Protein AF-A0A1S1U7X8-F1 (afdb_monomer)

Secondary structure (DSSP, 8-state):
---HHHHHHHHHHHHHHHTTS-TT-EEEEEEETTEEEEEEHHHHHHHHHHHSTTT--SEEEE-TTSSEEEEEETTTEEEEEE-----

Foldseek 3Di:
DDDPVNVVVLVVVLVVLPVPQPQAFKKKKALDPPDIDIDTSVCCSVCVVVVCPDHSAFIWMDGPVAQWIWTQHPVRDIDTDGHDPPD

Organism: NCBI:txid29581

Radius of gyration: 13.09 Å; Cα contacts (8 Å, |Δi|>4): 117; chains: 1; bounding box: 48×20×25 Å

Sequence (87 aa):
MMSCAFMIRRRIATLWLRARVPGNRQVVVVFEEDDCFLCSSVFLVENWSDIFVPSRDDAMVYSNDTPLILFYCHEKAFELGQRMAYD

pLDDT: mean 80.29, std 12.88, range [44.03, 93.75]

Solvent-accessible surface area (backbone atoms only — not comparable to full-atom values): 5138 Å² total; per-residue (Å²): 136,86,53,73,71,58,53,53,52,52,53,53,49,40,54,56,43,59,76,70,49,63,73,88,37,63,29,40,41,32,59,50,99,90,45,64,50,79,44,45,34,49,57,45,61,77,39,48,80,65,71,35,53,95,75,52,46,56,24,41,36,36,32,93,94,44,53,53,30,37,37,36,39,76,86,78,42,80,47,84,50,67,59,81,80,80,129

Mean predicted aligned error: 6.61 Å

Nearest PDB structures (foldseek):
  7yv9-assembly1_H  TM=5.761E-01  e=1.514E+00  Mus musculus
  2qc5-assembly1_A  TM=5.663E-01  e=3.949E+00  Staphylococcus cohnii
  4ga9-assembly1_B  TM=2.889E-01  e=8.501E+00  Rattus norvegicus

Structure (mmCIF, N/CA/C/O backbone):
data_AF-A0A1S1U7X8-F1
#
_entry.id   AF-A0A1S1U7X8-F1
#
loop_
_atom_site.group_PDB
_atom_site.id
_atom_site.type_symbol
_atom_site.label_atom_id
_atom_site.label_alt_id
_atom_site.label_comp_id
_atom_site.label_asym_id
_atom_site.label_entity_id
_atom_site.label_seq_id
_atom_site.pdbx_PDB_ins_code
_atom_site.Cartn_x
_atom_site.Cartn_y
_atom_site.Cartn_z
_at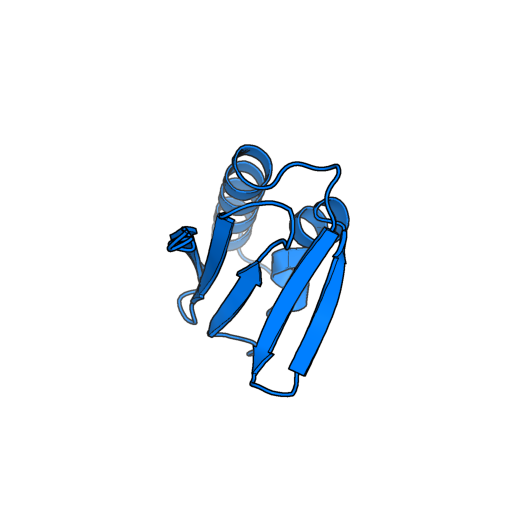om_site.occupancy
_atom_site.B_iso_or_equiv
_atom_site.auth_seq_id
_atom_site.auth_comp_id
_atom_site.auth_asym_id
_atom_site.auth_atom_id
_atom_site.pdbx_PDB_model_num
ATOM 1 N N . MET A 1 1 ? 23.404 -5.185 -3.685 1.00 44.81 1 MET A N 1
ATOM 2 C CA . MET A 1 1 ? 23.952 -4.154 -2.773 1.00 44.81 1 MET A CA 1
ATOM 3 C C . MET A 1 1 ? 23.015 -2.947 -2.813 1.00 44.81 1 MET A C 1
ATOM 5 O O . MET A 1 1 ? 22.929 -2.308 -3.851 1.00 44.81 1 MET A O 1
ATOM 9 N N . MET A 1 2 ? 22.241 -2.684 -1.754 1.00 49.12 2 MET A N 1
ATOM 10 C CA . MET A 1 2 ? 21.391 -1.482 -1.664 1.00 49.12 2 MET A CA 1
ATOM 11 C C . MET A 1 2 ? 22.265 -0.269 -1.313 1.00 49.12 2 MET A C 1
ATOM 13 O O . MET A 1 2 ? 23.026 -0.319 -0.352 1.00 49.12 2 MET A O 1
ATOM 17 N N . SER A 1 3 ? 22.173 0.810 -2.094 1.00 52.03 3 SER A N 1
ATOM 18 C CA . SER A 1 3 ? 22.896 2.065 -1.836 1.00 52.03 3 SER A CA 1
ATOM 19 C C . SER A 1 3 ? 22.385 2.761 -0.564 1.00 52.03 3 SER A C 1
ATOM 21 O O . SER A 1 3 ? 21.193 2.711 -0.256 1.00 52.03 3 SER A O 1
ATOM 23 N N . CYS A 1 4 ? 23.263 3.465 0.157 1.00 44.03 4 CYS A N 1
ATOM 24 C CA . CYS A 1 4 ? 22.922 4.225 1.368 1.00 44.03 4 CYS A CA 1
ATOM 25 C C . CYS A 1 4 ? 21.788 5.250 1.125 1.00 44.03 4 CYS A C 1
ATOM 27 O O . CYS A 1 4 ? 20.878 5.390 1.944 1.00 44.03 4 CYS A O 1
ATOM 29 N N . ALA A 1 5 ? 21.759 5.885 -0.055 1.00 49.69 5 ALA A N 1
ATOM 30 C CA . ALA A 1 5 ? 20.700 6.825 -0.442 1.00 49.69 5 ALA A CA 1
ATOM 31 C C . ALA A 1 5 ? 19.313 6.158 -0.567 1.00 49.69 5 ALA A C 1
ATOM 33 O O . ALA A 1 5 ? 18.300 6.754 -0.197 1.00 49.69 5 ALA A O 1
ATOM 34 N N . PHE A 1 6 ? 19.259 4.905 -1.033 1.00 55.91 6 PHE A N 1
ATOM 35 C CA . PHE A 1 6 ? 18.020 4.123 -1.111 1.00 55.91 6 PHE A CA 1
ATOM 36 C C . PHE A 1 6 ? 17.478 3.799 0.289 1.00 55.91 6 PHE A C 1
ATOM 38 O O . PHE A 1 6 ? 16.278 3.887 0.543 1.00 55.91 6 PHE A O 1
ATOM 45 N N . MET A 1 7 ? 18.376 3.505 1.232 1.00 56.94 7 MET A N 1
ATOM 46 C CA . MET A 1 7 ? 18.027 3.183 2.616 1.00 56.94 7 MET A CA 1
ATOM 47 C C . MET A 1 7 ? 17.437 4.391 3.370 1.00 56.94 7 MET A C 1
ATOM 49 O O . MET A 1 7 ? 16.467 4.239 4.114 1.00 56.94 7 MET A O 1
ATOM 53 N N . ILE A 1 8 ? 17.957 5.602 3.126 1.00 60.19 8 ILE A N 1
ATOM 54 C CA . ILE A 1 8 ? 17.413 6.852 3.689 1.00 60.19 8 ILE A CA 1
ATOM 55 C C . ILE A 1 8 ? 15.997 7.119 3.159 1.00 60.19 8 ILE A C 1
ATOM 57 O O . ILE A 1 8 ? 15.097 7.398 3.953 1.00 60.19 8 ILE A O 1
ATOM 61 N N . ARG A 1 9 ? 15.768 6.967 1.845 1.00 72.81 9 ARG A N 1
ATOM 62 C CA . ARG A 1 9 ? 14.429 7.126 1.248 1.00 72.81 9 ARG A CA 1
ATOM 63 C C . ARG A 1 9 ? 13.429 6.120 1.818 1.00 72.81 9 ARG A C 1
ATOM 65 O O . ARG A 1 9 ? 12.327 6.519 2.184 1.00 72.81 9 ARG A O 1
ATOM 72 N N . ARG A 1 10 ? 13.835 4.853 1.994 1.00 77.94 10 ARG A N 1
ATOM 73 C CA . ARG A 1 10 ? 12.985 3.818 2.608 1.00 77.94 10 ARG A CA 1
ATOM 74 C C . ARG A 1 10 ? 12.584 4.194 4.036 1.00 77.94 10 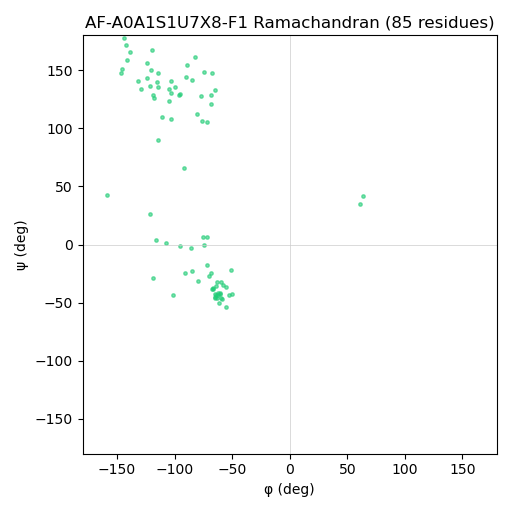ARG A C 1
ATOM 76 O O . ARG A 1 10 ? 11.411 4.122 4.380 1.00 77.94 10 ARG A O 1
ATOM 83 N N . ARG A 1 11 ? 13.537 4.651 4.856 1.00 82.62 11 ARG A N 1
ATOM 84 C CA . ARG A 1 11 ? 13.275 5.0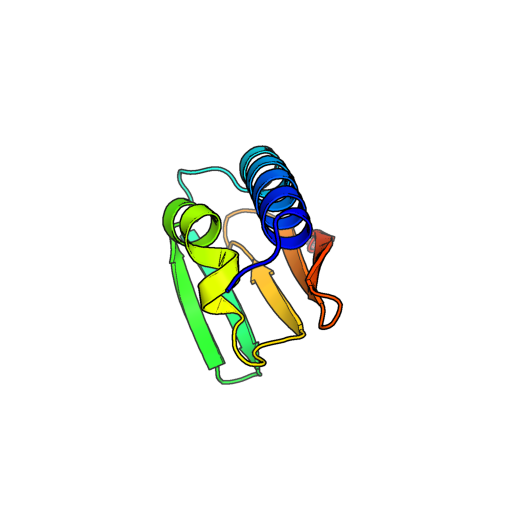42 6.250 1.00 82.62 11 ARG A CA 1
ATOM 85 C C . ARG A 1 11 ? 12.332 6.243 6.354 1.00 82.62 11 ARG A C 1
ATOM 87 O O . ARG A 1 11 ? 11.425 6.221 7.183 1.00 82.62 11 ARG A O 1
ATOM 94 N N . ILE A 1 12 ? 12.530 7.267 5.522 1.00 86.06 12 ILE A N 1
ATOM 95 C CA . ILE A 1 12 ? 11.657 8.452 5.484 1.00 86.06 12 ILE A CA 1
ATOM 96 C C . ILE A 1 12 ? 10.239 8.053 5.058 1.00 86.06 12 ILE A C 1
ATOM 98 O O . ILE A 1 12 ? 9.281 8.436 5.726 1.00 86.06 12 ILE A O 1
ATOM 102 N N . ALA A 1 13 ? 10.102 7.230 4.015 1.00 84.56 13 ALA A N 1
ATOM 103 C CA . ALA A 1 13 ? 8.806 6.732 3.559 1.00 84.56 13 ALA A CA 1
ATOM 104 C C . ALA A 1 13 ? 8.100 5.882 4.629 1.00 84.56 13 ALA A C 1
ATOM 106 O O . ALA A 1 13 ? 6.926 6.109 4.906 1.00 84.56 13 ALA A O 1
ATOM 107 N N . THR A 1 14 ? 8.810 4.983 5.320 1.00 88.56 14 THR A N 1
ATOM 108 C CA . THR A 1 14 ? 8.231 4.210 6.434 1.00 88.56 14 THR A CA 1
ATOM 109 C C . THR A 1 14 ? 7.733 5.116 7.565 1.00 88.56 14 THR A C 1
ATOM 111 O O . THR A 1 14 ? 6.654 4.880 8.103 1.00 88.56 14 THR A O 1
ATOM 114 N N . LEU A 1 15 ? 8.477 6.165 7.935 1.00 89.06 15 LEU A N 1
ATOM 115 C CA . LEU A 1 15 ? 8.020 7.128 8.946 1.00 89.06 15 LEU A CA 1
ATOM 116 C C . LEU A 1 15 ? 6.785 7.903 8.475 1.00 89.06 15 LEU A C 1
ATOM 118 O O . LEU A 1 15 ? 5.837 8.081 9.239 1.00 89.06 15 LEU A O 1
ATOM 122 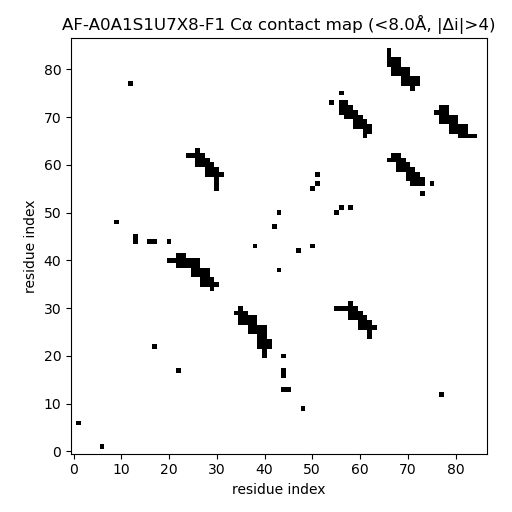N N . TRP A 1 16 ? 6.782 8.327 7.213 1.00 88.38 16 TRP A N 1
ATOM 123 C CA . TRP A 1 16 ? 5.655 9.025 6.606 1.00 88.38 16 TRP A CA 1
ATOM 124 C C . TRP A 1 16 ? 4.392 8.152 6.577 1.00 88.38 16 TRP A C 1
ATOM 126 O O . TRP A 1 16 ? 3.317 8.649 6.921 1.00 88.38 16 TRP A O 1
ATOM 136 N N . LEU A 1 17 ? 4.535 6.859 6.254 1.00 88.44 17 LEU A N 1
ATOM 137 C CA . LEU A 1 17 ? 3.454 5.870 6.268 1.00 88.44 17 LEU A CA 1
ATOM 138 C C . LEU A 1 17 ? 2.927 5.646 7.686 1.00 88.44 17 LEU A C 1
ATOM 140 O O . LEU A 1 17 ? 1.722 5.708 7.896 1.00 88.44 17 LEU A O 1
ATOM 144 N N . ARG A 1 18 ? 3.807 5.470 8.682 1.00 89.94 18 ARG A N 1
ATOM 145 C CA . ARG A 1 18 ? 3.408 5.299 10.095 1.00 89.94 18 ARG A CA 1
ATOM 146 C C . ARG A 1 18 ? 2.582 6.463 10.630 1.00 89.94 18 ARG A C 1
ATOM 148 O O . ARG A 1 18 ? 1.688 6.253 11.439 1.00 89.94 18 ARG A O 1
ATOM 155 N N . ALA A 1 19 ? 2.874 7.682 10.183 1.00 87.75 19 ALA A N 1
ATOM 156 C CA . ALA A 1 19 ? 2.124 8.865 10.590 1.00 87.75 19 ALA A CA 1
ATOM 157 C C . ALA A 1 19 ? 0.709 8.932 9.983 1.00 87.75 19 ALA A C 1
ATOM 159 O O . ALA A 1 19 ? -0.115 9.704 10.465 1.00 87.75 19 ALA A O 1
ATOM 160 N N . ARG A 1 20 ? 0.429 8.171 8.916 1.00 86.31 20 ARG A N 1
ATOM 161 C CA . ARG A 1 20 ? -0.801 8.286 8.110 1.00 86.31 20 ARG A CA 1
ATOM 162 C C . ARG A 1 20 ? -1.657 7.029 8.099 1.00 86.31 20 ARG A C 1
ATOM 164 O O . ARG A 1 20 ? -2.869 7.142 7.971 1.00 86.31 20 ARG A O 1
ATOM 171 N N . VAL A 1 21 ? -1.048 5.857 8.248 1.00 85.12 21 VAL A N 1
ATOM 172 C CA . VAL A 1 21 ? -1.729 4.562 8.281 1.00 85.12 21 VAL A CA 1
ATOM 173 C C . VAL A 1 21 ? -1.794 4.079 9.730 1.00 85.12 21 VAL A C 1
ATOM 175 O O . VAL A 1 21 ? -0.769 3.683 10.288 1.00 85.12 21 VAL A O 1
ATOM 178 N N . PRO A 1 22 ? -2.974 4.093 10.371 1.00 78.81 22 PRO A N 1
ATOM 179 C CA . PRO A 1 22 ? -3.109 3.656 11.757 1.00 78.81 22 PRO A CA 1
ATOM 180 C C . PRO A 1 22 ? -2.802 2.166 11.895 1.00 78.81 22 PRO A C 1
ATOM 182 O O . PRO A 1 22 ? -3.319 1.355 11.130 1.00 78.81 22 PRO A O 1
ATOM 185 N N . GLY A 1 23 ? -1.987 1.797 12.883 1.00 80.50 23 GLY A N 1
ATOM 186 C CA . GLY A 1 23 ? -1.443 0.441 13.059 1.00 80.50 23 GLY A CA 1
ATOM 187 C C . GLY A 1 23 ? -2.426 -0.639 13.533 1.00 80.50 23 GLY A C 1
ATOM 188 O O . GLY A 1 23 ? -2.003 -1.741 13.844 1.00 80.50 23 GLY A O 1
ATOM 189 N N . ASN A 1 24 ? -3.721 -0.358 13.634 1.00 80.75 24 ASN A N 1
ATOM 190 C CA . ASN A 1 24 ? -4.730 -1.296 14.137 1.00 80.75 24 ASN A CA 1
ATOM 191 C C . ASN A 1 24 ? -5.846 -1.575 13.119 1.00 80.75 24 ASN A C 1
ATOM 193 O O . ASN A 1 24 ? -6.973 -1.867 13.510 1.00 80.75 24 ASN A O 1
ATOM 197 N N . ARG A 1 25 ? -5.556 -1.438 11.822 1.00 84.56 25 ARG A N 1
ATOM 198 C CA . ARG A 1 25 ? -6.553 -1.532 10.748 1.00 84.56 25 ARG A CA 1
ATOM 199 C C . ARG A 1 25 ? -6.181 -2.595 9.728 1.00 84.56 25 ARG A C 1
ATOM 201 O O . ARG A 1 25 ? -5.007 -2.932 9.568 1.00 84.56 25 ARG A O 1
ATOM 208 N 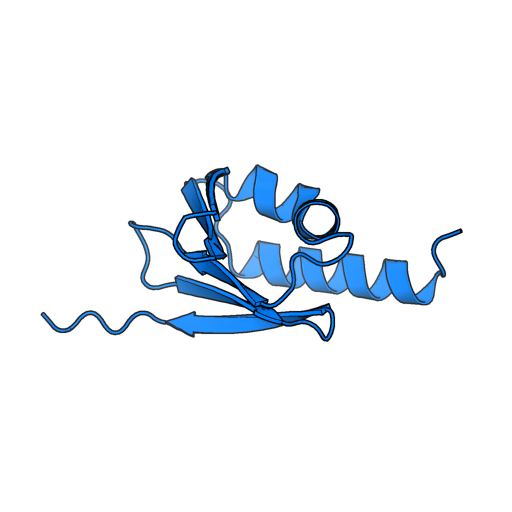N . GLN A 1 26 ? -7.190 -3.096 9.026 1.00 91.44 26 GLN A N 1
ATOM 209 C CA . GLN A 1 26 ? -6.991 -3.854 7.799 1.00 91.44 26 GLN A CA 1
ATOM 210 C C . GLN A 1 26 ? -7.002 -2.906 6.598 1.00 91.44 26 GLN A C 1
ATOM 212 O O . GLN A 1 26 ? -7.731 -1.907 6.569 1.00 91.44 26 GLN A O 1
ATOM 217 N N . VAL A 1 27 ? -6.160 -3.222 5.622 1.00 92.00 27 VAL A N 1
ATOM 218 C CA . VAL A 1 27 ? -6.014 -2.490 4.368 1.00 92.00 27 VAL A CA 1
ATOM 219 C C . VAL A 1 27 ? -6.035 -3.475 3.210 1.00 92.00 27 VAL A C 1
ATOM 221 O O . VAL A 1 27 ? -5.485 -4.574 3.304 1.00 92.00 27 VAL A O 1
ATOM 224 N N . VAL A 1 28 ? -6.685 -3.077 2.126 1.00 93.00 28 VAL A N 1
ATOM 225 C CA . VAL A 1 28 ? -6.657 -3.785 0.851 1.00 93.00 28 VAL A CA 1
ATOM 226 C C . VAL A 1 28 ? -5.598 -3.120 -0.009 1.00 93.00 28 VAL A C 1
ATOM 228 O O . VAL A 1 28 ? -5.600 -1.897 -0.149 1.00 93.00 28 VAL A O 1
ATOM 231 N N . VAL A 1 29 ? -4.694 -3.923 -0.555 1.00 91.94 29 VAL A N 1
ATOM 232 C CA . VAL A 1 29 ? -3.703 -3.510 -1.548 1.00 91.94 29 VAL A CA 1
ATOM 233 C C . VAL A 1 29 ? -4.173 -4.048 -2.891 1.00 91.94 29 VAL A C 1
ATOM 235 O O . VAL A 1 29 ? -4.401 -5.248 -3.011 1.00 91.94 29 VAL A O 1
ATOM 238 N N . VAL A 1 30 ? -4.339 -3.168 -3.869 1.00 91.75 30 VAL A N 1
ATOM 239 C CA . VAL A 1 30 ? -4.798 -3.461 -5.228 1.00 91.75 30 VAL A CA 1
ATOM 240 C C . VAL A 1 30 ? -3.682 -3.077 -6.184 1.00 91.75 30 VAL A C 1
ATOM 242 O O . VAL A 1 30 ? -3.207 -1.944 -6.140 1.00 91.75 30 VAL A O 1
ATOM 245 N N . PHE A 1 31 ? -3.264 -4.010 -7.028 1.00 88.69 31 PHE A N 1
ATOM 246 C CA . PHE A 1 31 ? -2.309 -3.758 -8.104 1.00 88.69 31 PHE A CA 1
ATOM 247 C C . PHE A 1 31 ? -3.031 -3.620 -9.444 1.00 88.69 31 PHE A C 1
ATOM 249 O O . PHE A 1 31 ? -2.750 -2.707 -10.206 1.00 88.69 31 PHE A O 1
ATOM 256 N N . GLU A 1 32 ? -3.999 -4.501 -9.693 1.00 85.94 32 GLU A N 1
ATOM 257 C CA . GLU A 1 32 ? -4.830 -4.545 -10.899 1.00 85.94 32 GLU A CA 1
ATOM 258 C C . GLU A 1 32 ? -6.260 -4.969 -10.515 1.00 85.94 32 GLU A C 1
ATOM 260 O O . GLU A 1 32 ? -6.528 -5.251 -9.346 1.00 85.94 32 GLU A O 1
ATOM 265 N N . GLU A 1 33 ? -7.182 -5.027 -11.482 1.00 86.06 33 GLU A N 1
ATOM 266 C CA . GLU A 1 33 ? -8.605 -5.349 -11.257 1.00 86.06 33 GLU A CA 1
ATOM 267 C C . GLU A 1 33 ? -8.812 -6.656 -10.469 1.00 86.06 33 GLU A C 1
ATOM 269 O O . GLU A 1 33 ? -9.582 -6.680 -9.509 1.00 86.06 33 GLU A O 1
ATOM 274 N N . ASP A 1 34 ? -8.056 -7.699 -10.818 1.00 87.81 34 ASP A N 1
ATOM 275 C CA . ASP A 1 34 ? -8.156 -9.034 -10.214 1.00 87.81 34 ASP A CA 1
ATOM 276 C C . ASP A 1 34 ? -6.975 -9.382 -9.287 1.00 87.81 34 ASP A C 1
ATOM 278 O O . ASP A 1 34 ? -6.915 -10.482 -8.733 1.00 87.81 34 ASP A O 1
ATOM 282 N N . ASP A 1 35 ? -6.025 -8.461 -9.096 1.00 89.25 35 ASP A N 1
ATOM 283 C CA . ASP A 1 35 ? -4.833 -8.682 -8.272 1.00 89.25 35 ASP A CA 1
ATOM 284 C C . ASP A 1 35 ? -4.854 -7.764 -7.054 1.00 89.25 35 ASP A C 1
ATOM 286 O O . ASP A 1 35 ? -4.365 -6.628 -7.063 1.00 89.25 35 ASP A O 1
ATOM 290 N N . CYS A 1 36 ? -5.452 -8.276 -5.981 1.00 92.25 36 CYS A N 1
ATOM 291 C CA . CYS A 1 36 ? -5.489 -7.602 -4.698 1.00 92.25 36 CYS A CA 1
ATOM 292 C C . CYS A 1 36 ? -5.319 -8.573 -3.530 1.00 92.25 36 CYS A C 1
ATOM 294 O O . CYS A 1 36 ? -5.576 -9.774 -3.628 1.00 92.25 36 CYS A O 1
ATOM 296 N N . PHE A 1 37 ? -4.903 -8.038 -2.385 1.00 92.56 37 PHE A N 1
ATOM 297 C CA . PHE A 1 37 ? -4.871 -8.794 -1.141 1.00 92.56 37 PHE A CA 1
ATOM 298 C C . PHE A 1 37 ? -5.196 -7.920 0.069 1.00 92.56 37 PHE A C 1
ATOM 300 O O . PHE A 1 37 ? -4.934 -6.717 0.104 1.00 92.56 37 PHE A O 1
ATOM 307 N N . LEU A 1 38 ? -5.761 -8.557 1.094 1.00 93.38 38 LEU A N 1
ATOM 308 C CA . LEU A 1 38 ? -6.056 -7.946 2.385 1.00 93.38 38 LEU A CA 1
ATOM 309 C C . LEU A 1 38 ? -4.909 -8.231 3.358 1.00 93.38 38 LEU A C 1
ATOM 311 O O . LEU A 1 38 ? -4.516 -9.383 3.545 1.00 93.38 38 LEU A O 1
ATOM 315 N N . CYS A 1 39 ? -4.395 -7.201 4.025 1.00 93.75 39 CYS A N 1
ATOM 316 C CA . CYS A 1 39 ? -3.411 -7.362 5.092 1.00 93.75 39 CYS A CA 1
ATOM 317 C C . CYS A 1 39 ? -3.633 -6.368 6.236 1.00 93.75 39 CYS A C 1
ATOM 319 O O . CYS A 1 39 ? -4.474 -5.470 6.166 1.00 93.75 39 CYS A O 1
ATOM 321 N N . SER A 1 40 ? -2.893 -6.538 7.332 1.00 93.25 40 SER A N 1
ATOM 322 C CA . SER A 1 40 ? -2.867 -5.533 8.392 1.00 93.25 40 SER A CA 1
ATOM 323 C C . SER A 1 40 ? -2.041 -4.320 7.959 1.00 93.25 40 SER A C 1
ATOM 325 O O . SER A 1 40 ? -1.044 -4.441 7.245 1.00 93.25 40 SER A O 1
ATOM 327 N N . SER A 1 41 ? -2.410 -3.137 8.443 1.00 91.75 41 SER A N 1
ATOM 328 C CA . SER A 1 41 ? -1.633 -1.917 8.218 1.00 91.75 41 SER A CA 1
ATOM 329 C C . SER A 1 41 ? -0.207 -2.014 8.764 1.00 91.75 41 SER A C 1
ATOM 331 O O . SER A 1 41 ? 0.711 -1.450 8.173 1.00 91.75 41 SER A O 1
ATOM 333 N N . VAL A 1 42 ? -0.000 -2.759 9.855 1.00 92.88 42 VAL A N 1
ATOM 334 C CA . VAL A 1 42 ? 1.337 -3.054 10.399 1.00 92.88 42 VAL A CA 1
ATOM 335 C C . VAL A 1 42 ? 2.167 -3.818 9.376 1.00 92.88 42 VAL A C 1
ATOM 337 O O . VAL A 1 42 ? 3.273 -3.391 9.052 1.00 92.88 42 VAL A O 1
ATOM 340 N N . PHE A 1 43 ? 1.603 -4.894 8.818 1.00 92.69 43 PHE A N 1
ATOM 341 C CA . PHE A 1 43 ? 2.279 -5.703 7.810 1.00 92.69 43 PHE A CA 1
ATOM 342 C C . PHE A 1 43 ? 2.651 -4.863 6.587 1.00 92.69 43 PHE A C 1
ATOM 344 O O . PHE A 1 43 ? 3.804 -4.904 6.157 1.00 92.69 43 PHE A O 1
ATOM 351 N N . LEU A 1 44 ? 1.718 -4.051 6.075 1.00 91.94 44 LEU A N 1
ATOM 352 C CA . LEU A 1 44 ? 1.991 -3.132 4.971 1.00 91.94 44 LEU A CA 1
ATOM 353 C C . LEU A 1 44 ? 3.170 -2.208 5.296 1.00 91.94 44 LEU A C 1
ATOM 355 O O . LEU A 1 44 ? 4.124 -2.136 4.535 1.00 91.94 44 LEU A O 1
ATOM 359 N N . VAL A 1 45 ? 3.132 -1.501 6.426 1.00 91.25 45 VAL A N 1
ATOM 360 C CA . VAL A 1 45 ? 4.150 -0.501 6.790 1.00 91.25 45 VAL A CA 1
ATOM 361 C C . VAL A 1 45 ? 5.541 -1.114 6.979 1.00 91.25 45 VAL A C 1
ATOM 363 O O . VAL A 1 45 ? 6.549 -0.453 6.714 1.00 91.25 45 VAL A O 1
ATOM 366 N N . GLU A 1 46 ? 5.621 -2.354 7.451 1.00 90.75 46 GLU A N 1
ATOM 367 C CA . GLU A 1 46 ? 6.894 -3.052 7.651 1.00 90.75 46 GLU A CA 1
ATOM 368 C C . GLU A 1 46 ? 7.462 -3.620 6.344 1.00 90.75 46 GLU A C 1
ATOM 370 O O . GLU A 1 46 ? 8.682 -3.615 6.162 1.00 90.75 46 GLU A O 1
ATOM 375 N N . ASN A 1 47 ? 6.593 -4.016 5.407 1.00 90.12 47 ASN A N 1
ATOM 376 C CA . ASN A 1 47 ? 6.971 -4.768 4.206 1.00 90.12 47 ASN A CA 1
ATOM 377 C C . ASN A 1 47 ? 6.721 -4.022 2.883 1.00 90.12 47 ASN A C 1
ATOM 379 O O . ASN A 1 47 ? 6.967 -4.586 1.822 1.00 90.12 47 ASN A O 1
ATOM 383 N N . TRP A 1 48 ? 6.266 -2.762 2.906 1.00 87.50 48 TRP A N 1
ATOM 384 C CA . TRP A 1 48 ? 5.812 -2.034 1.707 1.00 87.50 48 TRP A CA 1
ATOM 385 C C . TRP A 1 48 ? 6.810 -2.085 0.547 1.00 87.50 48 TRP A C 1
ATOM 387 O O . TRP A 1 48 ? 6.419 -2.321 -0.586 1.00 87.50 48 TRP A O 1
ATOM 397 N N . SER A 1 49 ? 8.109 -1.918 0.807 1.00 84.12 49 SER A N 1
ATOM 398 C CA . SER A 1 49 ? 9.104 -1.897 -0.270 1.00 84.12 49 SER A CA 1
ATOM 399 C C . SER A 1 49 ? 9.275 -3.246 -0.953 1.00 84.12 49 SER A C 1
ATOM 401 O O . SER A 1 49 ? 9.752 -3.286 -2.077 1.00 84.12 49 SER A O 1
ATOM 403 N N . ASP A 1 50 ? 8.952 -4.330 -0.253 1.00 86.00 50 ASP A N 1
ATOM 404 C CA . ASP A 1 50 ? 9.092 -5.694 -0.747 1.00 86.00 50 ASP A CA 1
ATOM 405 C C . ASP A 1 50 ? 7.789 -6.152 -1.435 1.00 86.00 50 ASP A C 1
ATOM 407 O O . ASP A 1 50 ? 7.836 -6.971 -2.344 1.00 86.00 50 ASP A O 1
ATOM 411 N N . ILE A 1 51 ? 6.643 -5.554 -1.075 1.00 85.31 51 ILE A N 1
ATOM 412 C CA . ILE A 1 51 ? 5.326 -5.781 -1.701 1.00 85.31 51 ILE A CA 1
ATOM 413 C C . ILE A 1 51 ? 5.285 -5.274 -3.155 1.00 85.31 51 ILE A C 1
ATOM 415 O O . ILE A 1 51 ? 4.664 -5.906 -4.007 1.00 85.31 51 ILE A O 1
ATOM 419 N N . PHE A 1 52 ? 5.945 -4.148 -3.445 1.00 78.69 52 PHE A N 1
ATOM 420 C CA . PHE A 1 52 ? 5.875 -3.486 -4.757 1.00 78.69 52 PHE A CA 1
ATOM 421 C C . PHE A 1 52 ? 7.018 -3.869 -5.728 1.00 78.69 52 PHE A C 1
ATOM 423 O O . PHE A 1 52 ? 7.063 -3.414 -6.867 1.00 78.69 52 PHE A O 1
ATOM 430 N N . VAL A 1 53 ? 7.961 -4.725 -5.316 1.00 68.56 53 VAL A N 1
ATOM 431 C CA . VAL A 1 53 ? 9.147 -5.126 -6.107 1.00 68.56 53 VAL A CA 1
ATOM 432 C C . VAL A 1 53 ? 8.939 -6.532 -6.695 1.00 68.56 53 VAL A C 1
ATOM 434 O O . VAL A 1 53 ? 8.426 -7.397 -5.990 1.00 68.56 53 VAL A O 1
ATOM 437 N N . PRO A 1 54 ? 9.361 -6.828 -7.946 1.00 58.62 54 PRO A N 1
ATOM 438 C CA . PRO A 1 54 ? 10.226 -6.025 -8.822 1.00 58.62 54 PRO A CA 1
ATOM 439 C C . PRO A 1 54 ? 9.552 -4.940 -9.675 1.00 58.62 54 PRO A C 1
ATOM 441 O O . PRO A 1 54 ? 10.254 -4.002 -10.044 1.00 58.62 54 PRO A O 1
ATOM 444 N N . SER A 1 55 ? 8.254 -5.032 -9.971 1.00 61.69 55 SER A N 1
ATOM 445 C CA . SER A 1 55 ? 7.544 -4.065 -10.834 1.00 61.69 55 SER A CA 1
ATOM 446 C C . SER A 1 55 ? 6.034 -4.080 -10.590 1.00 61.69 55 SER A C 1
ATOM 448 O O . SER A 1 55 ? 5.250 -4.096 -11.533 1.00 61.69 55 SER A O 1
ATOM 450 N N . ARG A 1 56 ? 5.608 -4.141 -9.326 1.00 67.25 56 ARG A N 1
ATOM 451 C CA . ARG A 1 56 ? 4.202 -3.908 -8.980 1.00 67.25 56 ARG A CA 1
ATOM 452 C C . ARG A 1 56 ? 4.038 -2.427 -8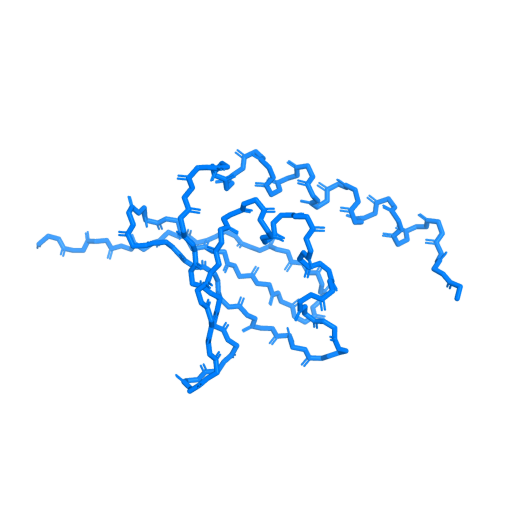.659 1.00 67.25 56 ARG A C 1
ATOM 454 O O . ARG A 1 56 ? 3.859 -2.036 -7.507 1.00 67.25 56 ARG A O 1
ATOM 461 N N . ASP A 1 57 ? 4.230 -1.636 -9.704 1.00 68.62 57 ASP A N 1
ATOM 462 C CA . ASP A 1 57 ? 4.063 -0.192 -9.689 1.00 68.62 57 ASP A CA 1
ATOM 463 C C . ASP A 1 57 ? 2.570 0.152 -9.864 1.00 68.62 57 ASP A C 1
ATOM 465 O O . ASP A 1 57 ? 1.785 -0.695 -10.281 1.00 68.62 57 ASP A O 1
ATOM 469 N N . ASP A 1 58 ? 2.168 1.370 -9.503 1.00 78.81 58 ASP A N 1
ATOM 470 C CA . ASP A 1 58 ? 0.785 1.871 -9.598 1.00 78.81 58 ASP A CA 1
ATOM 471 C C . ASP A 1 58 ? -0.234 1.117 -8.722 1.00 78.81 58 ASP A C 1
ATOM 473 O O . ASP A 1 58 ? -1.379 0.873 -9.095 1.00 78.81 58 ASP A O 1
ATOM 477 N N . ALA A 1 59 ? 0.172 0.797 -7.492 1.00 88.12 59 ALA A N 1
ATOM 478 C CA . ALA A 1 59 ? -0.702 0.147 -6.525 1.00 88.12 59 ALA A CA 1
ATOM 479 C C . ALA A 1 59 ? -1.570 1.149 -5.752 1.00 88.12 59 ALA A C 1
ATOM 481 O O . ALA A 1 59 ? -1.104 2.201 -5.303 1.00 88.12 59 ALA A O 1
ATOM 482 N N . MET A 1 60 ? -2.818 0.767 -5.496 1.00 90.50 60 MET A N 1
ATOM 483 C CA . MET A 1 60 ? -3.739 1.477 -4.617 1.00 90.50 60 MET A CA 1
ATOM 484 C C . MET A 1 60 ? -3.874 0.733 -3.291 1.00 90.50 60 MET A C 1
ATOM 486 O O . MET A 1 60 ? -4.095 -0.474 -3.250 1.00 90.50 60 MET A O 1
ATOM 490 N N . VAL A 1 61 ? -3.806 1.459 -2.182 1.00 90.94 61 VAL A N 1
ATOM 491 C CA . VAL A 1 61 ? -4.101 0.930 -0.853 1.00 90.94 61 VAL A CA 1
ATOM 492 C C . VAL A 1 61 ? -5.264 1.697 -0.257 1.00 90.94 61 VAL A C 1
ATOM 494 O O . VAL A 1 61 ? -5.229 2.922 -0.181 1.00 90.94 61 VAL A O 1
ATOM 497 N N . TYR A 1 62 ? -6.275 0.987 0.224 1.00 91.56 62 TYR A N 1
ATOM 498 C CA . TYR A 1 62 ? -7.407 1.603 0.906 1.00 91.56 62 TYR A CA 1
ATOM 499 C C . TYR A 1 62 ? -7.838 0.788 2.122 1.00 91.56 62 TYR A C 1
ATOM 501 O O . TYR A 1 62 ? -7.445 -0.362 2.313 1.00 91.56 62 TYR A O 1
ATOM 509 N N . SER A 1 63 ? -8.651 1.401 2.973 1.00 88.00 63 SER A N 1
ATOM 510 C CA . SER A 1 63 ? -9.306 0.726 4.091 1.00 88.00 63 SER A CA 1
ATOM 511 C C . SER A 1 63 ? -10.809 0.931 3.978 1.00 88.00 63 SER A C 1
ATOM 513 O O . SER A 1 63 ? -11.257 2.003 3.581 1.00 88.00 63 SER A O 1
ATOM 515 N N . ASN A 1 64 ? -11.601 -0.077 4.339 1.00 83.88 64 ASN A N 1
ATOM 516 C CA . ASN A 1 64 ? -13.059 0.059 4.341 1.00 83.88 64 ASN A CA 1
ATOM 517 C C . ASN A 1 64 ? -13.554 0.985 5.460 1.00 83.88 64 ASN A C 1
ATOM 519 O O . ASN A 1 64 ? -14.574 1.650 5.294 1.00 83.88 64 ASN A O 1
ATOM 523 N N . ASP A 1 65 ? -12.793 1.089 6.551 1.00 84.38 65 ASP A N 1
ATOM 524 C CA . ASP A 1 65 ? -13.179 1.828 7.758 1.00 84.38 65 ASP A CA 1
ATOM 525 C C . ASP A 1 65 ? -12.832 3.323 7.684 1.00 84.38 65 ASP A C 1
ATOM 527 O O . ASP A 1 65 ? -13.048 4.078 8.633 1.00 84.38 65 ASP A O 1
ATOM 531 N N . THR A 1 66 ? -12.184 3.760 6.600 1.00 82.44 66 THR A N 1
ATOM 532 C CA . THR A 1 66 ? -11.554 5.080 6.523 1.00 82.44 66 THR A CA 1
ATOM 533 C C . THR A 1 66 ? -11.645 5.625 5.105 1.00 82.44 66 THR A C 1
ATOM 535 O O . THR A 1 66 ? -11.500 4.857 4.159 1.00 82.44 66 THR A O 1
ATOM 538 N N . PRO A 1 67 ? -11.765 6.945 4.920 1.00 84.12 67 PRO A N 1
ATOM 539 C CA . PRO A 1 67 ? -11.706 7.534 3.589 1.00 84.12 67 PRO A CA 1
ATOM 540 C C . PRO A 1 67 ? -10.280 7.577 3.012 1.00 84.12 67 PRO A C 1
ATOM 542 O O . PRO A 1 67 ? -10.103 8.089 1.916 1.00 84.12 67 PRO A O 1
ATOM 545 N N . LEU A 1 68 ? -9.251 7.102 3.724 1.00 83.56 68 LEU A N 1
ATOM 546 C CA . LEU A 1 68 ? -7.864 7.175 3.267 1.00 83.56 68 LEU A CA 1
ATOM 547 C C . LEU A 1 68 ? -7.630 6.254 2.064 1.00 83.56 68 LEU A C 1
ATOM 549 O O . LEU A 1 68 ? -7.897 5.053 2.140 1.00 83.56 68 LEU A O 1
ATOM 553 N N . ILE A 1 69 ? -7.044 6.818 1.008 1.00 87.12 69 ILE A N 1
ATOM 554 C CA . ILE A 1 69 ? -6.464 6.073 -0.108 1.00 87.12 69 ILE A CA 1
ATOM 555 C C . ILE A 1 69 ? -4.985 6.455 -0.205 1.00 87.12 69 ILE A C 1
ATOM 557 O O . ILE A 1 69 ? -4.625 7.625 -0.080 1.00 87.12 69 ILE A O 1
ATOM 561 N N . LEU A 1 70 ? -4.114 5.475 -0.403 1.00 89.00 70 LEU A N 1
ATOM 562 C CA . LEU A 1 70 ? -2.712 5.686 -0.735 1.00 89.00 70 LEU A CA 1
ATOM 563 C C . LEU A 1 70 ? -2.450 5.150 -2.131 1.00 89.00 70 LEU A C 1
ATOM 565 O O . LEU A 1 70 ? -2.919 4.067 -2.467 1.00 89.00 70 LEU A O 1
ATOM 569 N N . PHE A 1 71 ? -1.650 5.873 -2.898 1.00 86.44 71 PHE A N 1
ATOM 570 C CA . PHE A 1 71 ? -1.158 5.419 -4.189 1.00 86.44 71 PHE A CA 1
ATOM 571 C C . PHE A 1 71 ? 0.353 5.240 -4.110 1.00 86.44 71 PHE A C 1
ATOM 573 O O . PHE A 1 71 ? 1.047 6.082 -3.535 1.00 86.44 71 PHE A O 1
ATOM 580 N N . TYR A 1 72 ? 0.859 4.140 -4.655 1.00 82.88 72 TYR A N 1
ATOM 581 C CA . TYR A 1 72 ? 2.283 3.901 -4.844 1.00 82.88 72 TYR A CA 1
ATOM 582 C C . TYR A 1 72 ? 2.596 3.939 -6.337 1.00 82.88 72 TYR A C 1
ATOM 584 O O . TYR A 1 72 ? 2.185 3.052 -7.074 1.00 82.88 72 TYR A O 1
ATOM 592 N N . CYS A 1 73 ? 3.301 4.980 -6.772 1.00 75.44 73 CYS A N 1
ATOM 593 C CA . CYS A 1 73 ? 3.605 5.246 -8.178 1.00 75.44 73 CYS A CA 1
ATOM 594 C C . CYS A 1 73 ? 4.919 4.574 -8.612 1.00 75.44 73 CYS A C 1
ATOM 596 O O . CYS A 1 73 ? 5.827 4.400 -7.791 1.00 75.44 73 CYS A O 1
ATOM 598 N N . HIS A 1 74 ? 5.056 4.291 -9.913 1.00 65.88 74 HIS A N 1
ATOM 599 C CA . HIS A 1 74 ? 6.275 3.774 -10.563 1.00 65.88 74 HIS A CA 1
ATOM 600 C C . HIS A 1 74 ? 7.566 4.561 -10.263 1.00 65.88 74 HIS A C 1
ATOM 602 O O . HIS A 1 74 ? 8.672 4.017 -10.316 1.00 65.88 74 HIS A O 1
ATOM 608 N N . GLU A 1 75 ? 7.464 5.833 -9.861 1.00 68.62 75 GLU A N 1
ATOM 609 C CA . GLU A 1 75 ? 8.610 6.618 -9.374 1.00 68.62 75 GLU A CA 1
ATOM 610 C C . GLU A 1 75 ? 9.066 6.241 -7.946 1.00 68.62 75 GLU A C 1
ATOM 612 O O . GLU A 1 75 ? 9.956 6.875 -7.368 1.00 68.62 75 GLU A O 1
ATOM 617 N N . LYS A 1 76 ? 8.487 5.185 -7.362 1.00 69.38 76 LYS A N 1
ATOM 618 C CA . LYS A 1 76 ? 8.707 4.724 -5.983 1.00 69.38 76 LYS A CA 1
ATOM 619 C C . LYS A 1 76 ? 8.311 5.770 -4.943 1.00 69.38 76 LYS A C 1
ATOM 621 O O . LYS A 1 76 ? 8.954 5.893 -3.894 1.00 69.38 76 LYS A O 1
ATOM 626 N N . ALA A 1 77 ? 7.261 6.521 -5.251 1.00 74.25 77 ALA A N 1
ATOM 627 C CA . ALA A 1 77 ? 6.722 7.595 -4.433 1.00 74.25 77 ALA A CA 1
ATOM 628 C C . ALA A 1 77 ? 5.319 7.241 -3.928 1.00 74.25 77 ALA A C 1
ATOM 630 O O . ALA A 1 77 ? 4.561 6.551 -4.607 1.00 74.25 77 ALA A O 1
ATOM 631 N N . PHE A 1 78 ? 4.990 7.724 -2.727 1.00 82.06 78 PHE A N 1
ATOM 632 C CA . PHE A 1 78 ? 3.646 7.615 -2.168 1.00 82.06 78 PHE A CA 1
ATOM 633 C C . PHE A 1 78 ? 2.878 8.916 -2.356 1.00 82.06 78 PHE A C 1
ATOM 635 O O . PHE A 1 78 ? 3.387 9.989 -2.025 1.00 82.06 78 PHE A O 1
ATOM 642 N N . GLU A 1 79 ? 1.625 8.791 -2.770 1.00 84.25 79 GLU A N 1
ATOM 643 C CA . GLU A 1 79 ? 0.659 9.881 -2.834 1.00 84.25 79 GLU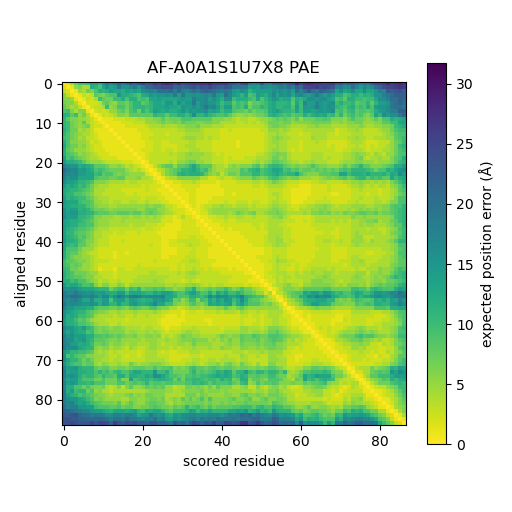 A CA 1
ATOM 644 C C . GLU A 1 79 ? -0.560 9.579 -1.960 1.00 84.25 79 GLU A C 1
ATOM 646 O O . GLU A 1 79 ? -0.916 8.424 -1.715 1.00 84.25 79 GLU A O 1
ATOM 651 N N . LEU A 1 80 ? -1.183 10.638 -1.442 1.00 85.44 80 LEU A N 1
ATOM 652 C CA . LEU A 1 80 ? -2.384 10.563 -0.614 1.00 85.44 80 LEU A CA 1
ATOM 653 C C . LEU A 1 80 ? -3.609 10.955 -1.428 1.00 85.44 80 LEU A C 1
ATOM 655 O O . LEU A 1 80 ? -3.651 12.043 -1.994 1.00 85.44 80 LEU A O 1
ATOM 659 N N . GLY A 1 81 ? -4.636 10.120 -1.362 1.00 83.38 81 GLY A N 1
ATOM 660 C CA . GLY A 1 81 ? -5.990 10.438 -1.781 1.00 83.38 81 GLY A CA 1
ATOM 661 C C . GLY A 1 81 ? -6.979 10.329 -0.624 1.00 83.38 81 GLY A C 1
ATOM 662 O O . GLY A 1 81 ? -6.696 9.767 0.440 1.00 83.38 81 GLY A O 1
ATOM 663 N N . GLN A 1 82 ? -8.177 10.856 -0.850 1.00 82.62 82 GLN A N 1
ATOM 664 C CA . GLN A 1 82 ? -9.330 10.622 0.009 1.00 82.62 82 GLN A CA 1
ATOM 665 C C . GLN A 1 82 ? -10.511 10.181 -0.849 1.00 82.62 82 GLN A C 1
ATOM 667 O O . GLN A 1 82 ? -10.798 10.789 -1.880 1.00 82.62 82 GLN A O 1
ATOM 672 N N . ARG A 1 83 ? -11.207 9.127 -0.422 1.00 81.12 83 ARG A N 1
ATOM 673 C CA . ARG A 1 83 ? -12.469 8.718 -1.029 1.00 81.12 83 ARG A CA 1
ATOM 674 C C . ARG A 1 83 ? -13.515 9.779 -0.713 1.00 81.12 83 ARG A C 1
ATOM 676 O O . ARG A 1 83 ? -13.807 10.019 0.458 1.00 81.12 83 ARG A O 1
ATOM 683 N N . MET A 1 84 ? -14.101 10.373 -1.748 1.00 72.44 84 MET A N 1
ATOM 684 C CA . MET A 1 84 ? -15.314 11.166 -1.579 1.00 72.44 84 MET A CA 1
ATOM 685 C C . MET A 1 84 ? -16.465 10.198 -1.303 1.00 72.44 84 MET A C 1
ATOM 687 O O . MET A 1 84 ? -16.887 9.460 -2.190 1.00 72.44 84 MET A O 1
ATOM 691 N N . ALA A 1 85 ? -16.911 10.136 -0.049 1.00 6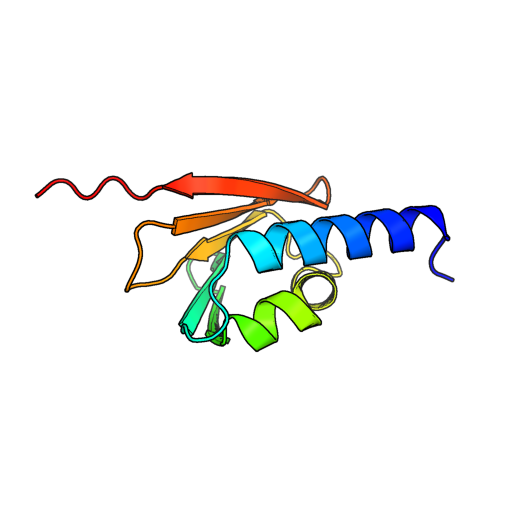1.47 85 ALA A N 1
ATOM 692 C CA . ALA A 1 85 ? -18.207 9.558 0.264 1.00 61.47 85 ALA A CA 1
ATOM 693 C C . ALA A 1 85 ? -19.247 10.605 -0.146 1.00 61.47 85 ALA A C 1
ATOM 695 O O . ALA A 1 85 ? -19.333 11.664 0.471 1.00 61.47 85 ALA A O 1
ATOM 696 N N . TYR A 1 86 ? -19.946 10.353 -1.248 1.00 56.19 86 TYR A N 1
ATOM 697 C CA . TYR A 1 86 ? -21.214 11.024 -1.491 1.00 56.19 86 TYR A CA 1
ATOM 698 C C . TYR A 1 86 ? -22.244 10.260 -0.661 1.00 56.19 86 TYR A C 1
ATOM 700 O O . TYR A 1 86 ? -22.443 9.070 -0.912 1.00 56.19 8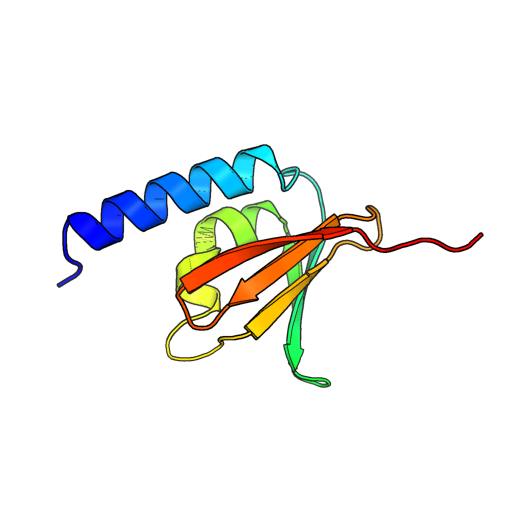6 TYR A O 1
ATOM 708 N N . ASP A 1 87 ? -22.774 10.914 0.371 1.00 55.16 87 ASP A N 1
ATOM 709 C CA . ASP A 1 87 ? -23.902 10.407 1.161 1.00 55.16 87 ASP A CA 1
ATOM 710 C C . ASP A 1 87 ? -25.158 10.231 0.290 1.00 55.16 87 ASP A C 1
ATOM 712 O O . ASP A 1 87 ? -25.385 11.081 -0.609 1.00 55.16 87 ASP A O 1
#